Protein AF-A0A0R0BIW2-F1 (afdb_monomer)

Radius of gyration: 20.89 Å; Cα contacts (8 Å, |Δi|>4): 51; chains: 1; bounding box: 44×27×69 Å

Solvent-accessible surface area (backbone atoms only — not comparable to full-atom values): 6834 Å² total; per-residue (Å²): 131,87,48,75,60,55,55,52,54,56,56,53,73,70,66,85,65,73,47,67,60,89,61,99,43,70,66,59,47,50,51,51,52,33,52,52,40,45,51,54,53,50,53,54,47,51,54,52,48,54,52,50,46,50,52,48,16,65,75,68,73,43,58,57,75,56,61,76,64,60,77,87,64,78,83,56,48,68,64,48,51,59,54,49,52,51,51,49,50,64,32,47,36,64,76,78,58,64,61,59,78,42,86,69,68,79,77,78,74,80,81,127

Mean predicted aligned error: 10.89 Å

Organism: NCBI:txid266128

Secondary structure (DSSP, 8-state):
---HHHHHHHHHHH---PPEE-SSSHHHHHHHHHHHHHHHHHHHHHHHHHHHHHHHHHHHT--HHHHTTPPPPSTTHHHHHHHHHHHHHHHTHHHHS-PPPEE-S-------

pLDDT: mean 77.44, std 12.3, range [45.72, 96.62]

Structure (mmCIF, N/CA/C/O backbone):
data_AF-A0A0R0BIW2-F1
#
_entry.id   AF-A0A0R0BIW2-F1
#
loop_
_atom_site.group_PDB
_atom_site.id
_atom_site.type_symbol
_atom_site.label_atom_id
_atom_site.label_alt_id
_atom_site.label_comp_id
_atom_site.label_asym_id
_atom_site.label_entity_id
_atom_site.label_seq_id
_atom_site.pdbx_PDB_ins_code
_atom_site.Cartn_x
_atom_site.Cartn_y
_atom_site.Cartn_z
_atom_site.occupancy
_atom_site.B_iso_or_equiv
_atom_site.auth_seq_id
_atom_site.auth_comp_id
_atom_site.auth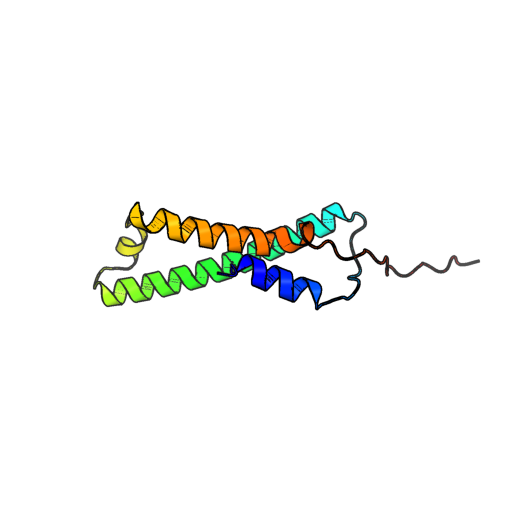_asym_id
_atom_site.auth_atom_id
_atom_site.pdbx_PDB_model_num
ATOM 1 N N . MET A 1 1 ? 18.655 7.038 13.187 1.00 46.88 1 MET A N 1
ATOM 2 C CA . MET A 1 1 ? 17.791 5.861 12.960 1.00 46.88 1 MET A CA 1
ATOM 3 C C . MET A 1 1 ? 17.603 5.735 11.463 1.00 46.88 1 MET A C 1
ATOM 5 O O . MET A 1 1 ? 17.233 6.729 10.858 1.00 46.88 1 MET A O 1
ATOM 9 N N . THR A 1 2 ? 17.935 4.594 10.862 1.00 60.03 2 THR A N 1
ATOM 10 C CA . THR A 1 2 ? 17.720 4.349 9.427 1.00 60.03 2 THR A CA 1
ATOM 11 C C . THR A 1 2 ? 16.221 4.221 9.177 1.00 60.03 2 THR A C 1
ATOM 13 O O . THR A 1 2 ? 15.545 3.468 9.880 1.00 60.03 2 THR A O 1
ATOM 16 N N . SER A 1 3 ? 15.685 4.990 8.235 1.00 79.94 3 SER A N 1
ATOM 17 C CA . SER A 1 3 ? 14.258 4.961 7.925 1.00 79.94 3 SER A CA 1
ATOM 18 C C . SER A 1 3 ? 13.892 3.686 7.154 1.00 79.94 3 SER A C 1
ATOM 20 O O . SER A 1 3 ? 14.741 3.029 6.545 1.00 79.94 3 SER A O 1
ATOM 22 N N . ALA A 1 4 ? 12.605 3.328 7.142 1.00 72.81 4 ALA A N 1
ATOM 23 C CA . ALA A 1 4 ? 12.118 2.224 6.313 1.00 72.81 4 ALA A CA 1
ATOM 24 C C . ALA A 1 4 ? 12.387 2.469 4.813 1.00 72.81 4 ALA A C 1
ATOM 26 O O . ALA A 1 4 ? 12.630 1.520 4.068 1.00 72.81 4 ALA A O 1
ATOM 27 N N . ALA A 1 5 ? 12.395 3.736 4.389 1.00 70.94 5 ALA A N 1
ATOM 28 C CA . ALA A 1 5 ? 12.783 4.152 3.047 1.00 70.94 5 ALA A CA 1
ATOM 29 C C . ALA A 1 5 ? 14.238 3.773 2.730 1.00 70.94 5 ALA A C 1
ATOM 31 O O . ALA A 1 5 ? 14.507 3.156 1.698 1.00 70.94 5 ALA A O 1
ATOM 32 N N . ASP A 1 6 ? 15.159 4.055 3.653 1.00 74.25 6 ASP A N 1
ATOM 33 C CA . ASP A 1 6 ? 16.586 3.757 3.487 1.00 74.25 6 ASP A CA 1
ATOM 34 C C . ASP A 1 6 ? 16.844 2.251 3.346 1.00 74.25 6 ASP A C 1
ATOM 36 O O . ASP A 1 6 ? 17.660 1.822 2.529 1.00 74.25 6 ASP A O 1
ATOM 40 N N . ALA A 1 7 ? 16.112 1.425 4.101 1.00 77.00 7 ALA A N 1
ATOM 41 C CA . ALA A 1 7 ? 16.215 -0.031 4.014 1.00 77.00 7 ALA A CA 1
ATOM 42 C C . ALA A 1 7 ? 15.757 -0.572 2.645 1.00 77.00 7 ALA A C 1
ATOM 44 O O . ALA A 1 7 ? 16.378 -1.484 2.093 1.00 77.00 7 ALA A O 1
ATOM 45 N N . VAL A 1 8 ? 14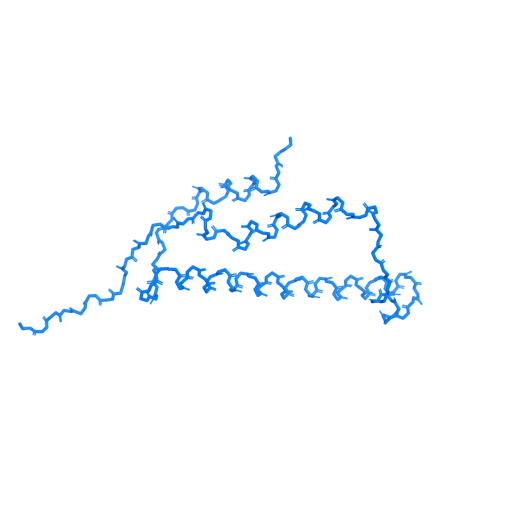.700 0.010 2.065 1.00 70.50 8 VAL A N 1
ATOM 46 C CA . VAL A 1 8 ? 14.213 -0.352 0.724 1.00 70.50 8 VAL A CA 1
ATOM 47 C C . VAL A 1 8 ? 15.224 0.051 -0.353 1.00 70.50 8 VAL A C 1
ATOM 49 O O . VAL A 1 8 ? 15.507 -0.750 -1.245 1.00 70.50 8 VAL A O 1
ATOM 52 N N . LEU A 1 9 ? 15.811 1.248 -0.251 1.00 73.38 9 LEU A N 1
ATOM 53 C CA . LEU A 1 9 ? 16.861 1.721 -1.163 1.00 73.38 9 LEU A CA 1
ATOM 54 C C . LEU A 1 9 ? 18.130 0.855 -1.093 1.00 73.38 9 LEU A C 1
ATOM 56 O O . LEU A 1 9 ? 18.740 0.556 -2.119 1.00 73.38 9 LEU A O 1
ATOM 60 N N . ALA A 1 10 ? 18.516 0.389 0.095 1.00 75.94 10 ALA A N 1
ATOM 61 C CA . ALA A 1 10 ? 19.657 -0.512 0.254 1.00 75.94 10 ALA A CA 1
ATOM 62 C C . ALA A 1 10 ? 19.427 -1.876 -0.425 1.00 75.94 10 ALA A C 1
ATOM 64 O O . ALA A 1 10 ? 20.317 -2.383 -1.108 1.00 75.94 10 ALA A O 1
ATOM 65 N N . LEU A 1 11 ? 18.225 -2.449 -0.289 1.00 72.00 11 LEU A N 1
ATOM 66 C CA . LEU A 1 11 ? 17.848 -3.713 -0.937 1.00 72.00 11 LEU A CA 1
ATOM 67 C C . LEU A 1 11 ? 17.743 -3.584 -2.467 1.00 72.00 11 LEU A C 1
ATOM 69 O O . LEU A 1 11 ? 17.983 -4.534 -3.206 1.00 72.00 11 LEU A O 1
ATOM 73 N N . LEU A 1 12 ? 17.368 -2.405 -2.958 1.00 65.94 12 LEU A N 1
ATOM 74 C CA . LEU A 1 12 ? 17.322 -2.104 -4.386 1.00 65.94 12 LEU A CA 1
ATOM 7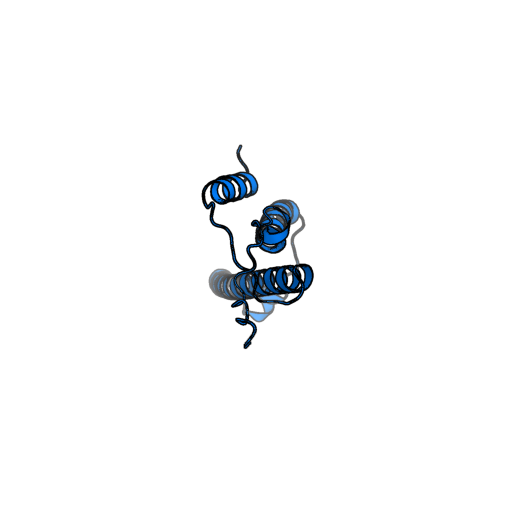5 C C . LEU A 1 12 ? 18.705 -2.192 -5.032 1.00 65.94 12 LEU A C 1
ATOM 77 O O . LEU A 1 12 ? 18.886 -2.874 -6.039 1.00 65.94 12 LEU A O 1
ATOM 81 N N . ASN A 1 13 ? 19.697 -1.581 -4.389 1.00 68.44 13 ASN A N 1
ATOM 82 C CA . ASN A 1 13 ? 21.061 -1.510 -4.901 1.00 68.44 13 ASN A CA 1
ATOM 83 C C . ASN A 1 13 ? 21.762 -2.875 -5.028 1.00 68.44 13 ASN A C 1
ATOM 85 O O . ASN A 1 13 ? 22.742 -2.982 -5.774 1.00 68.44 13 ASN A O 1
ATOM 89 N N . THR A 1 14 ? 21.280 -3.913 -4.332 1.00 69.38 14 THR A N 1
ATOM 90 C CA . THR A 1 14 ? 21.849 -5.270 -4.370 1.00 69.38 14 THR A CA 1
ATOM 91 C C . THR A 1 14 ? 21.264 -6.153 -5.480 1.00 69.38 14 THR A C 1
ATOM 93 O O . THR A 1 14 ? 21.944 -7.068 -5.942 1.00 69.38 14 THR A O 1
ATOM 96 N N . ALA A 1 15 ? 20.055 -5.874 -5.981 1.00 59.81 15 ALA A N 1
ATOM 97 C CA . ALA A 1 15 ? 19.376 -6.682 -7.001 1.00 59.81 15 ALA A CA 1
ATOM 98 C C . ALA A 1 15 ? 19.656 -6.173 -8.432 1.00 59.81 15 ALA A C 1
ATOM 100 O O . ALA A 1 15 ? 18.774 -5.649 -9.114 1.00 59.81 15 ALA A O 1
ATOM 101 N N . ARG A 1 16 ? 20.899 -6.312 -8.911 1.00 57.44 16 ARG A N 1
ATOM 102 C CA . ARG A 1 16 ? 21.315 -5.807 -10.233 1.00 57.44 16 ARG A CA 1
ATOM 103 C C . ARG A 1 16 ? 21.073 -6.820 -11.354 1.00 57.44 16 ARG A C 1
ATOM 105 O O . ARG A 1 16 ? 21.913 -7.669 -11.628 1.00 57.44 16 ARG A O 1
ATOM 112 N N . GLY A 1 17 ? 19.944 -6.676 -12.043 1.00 62.28 17 GLY A N 1
ATOM 113 C CA . GLY A 1 17 ? 19.695 -7.283 -13.351 1.00 62.28 17 GLY A CA 1
ATOM 114 C C . GLY A 1 17 ? 19.009 -6.282 -14.279 1.00 62.28 17 GLY A C 1
ATOM 115 O O . GLY A 1 17 ? 18.126 -5.539 -13.842 1.00 62.28 17 GLY A O 1
ATOM 116 N N . GLN A 1 18 ? 19.416 -6.243 -15.550 1.00 59.31 18 GLN A N 1
ATOM 117 C CA . GLN A 1 18 ? 18.737 -5.437 -16.567 1.00 59.31 18 GLN A CA 1
ATOM 118 C C . GLN A 1 18 ? 17.341 -6.016 -16.809 1.00 59.31 18 GLN A C 1
ATOM 120 O O . GLN A 1 18 ? 17.199 -7.219 -17.032 1.00 59.31 18 GLN A O 1
ATOM 125 N N . ARG A 1 19 ? 16.302 -5.179 -16.709 1.00 62.44 19 ARG A N 1
ATOM 126 C CA . ARG A 1 19 ? 14.923 -5.615 -16.942 1.00 62.44 19 ARG A CA 1
ATOM 127 C C . ARG A 1 19 ? 14.553 -5.278 -18.387 1.00 62.44 19 ARG A C 1
ATOM 129 O O . ARG A 1 19 ? 14.622 -4.101 -18.738 1.00 62.44 19 ARG A O 1
ATOM 136 N N . PRO A 1 20 ? 14.182 -6.268 -19.213 1.00 65.56 20 PRO A N 1
ATOM 137 C CA . PRO A 1 20 ? 13.682 -5.989 -20.548 1.00 65.56 20 PRO A CA 1
ATOM 138 C C . PRO A 1 20 ? 12.352 -5.239 -20.465 1.00 65.56 20 PRO A C 1
ATOM 140 O O . PRO A 1 20 ? 11.582 -5.440 -19.521 1.00 65.56 20 PRO A O 1
ATOM 143 N N . TYR A 1 21 ? 12.113 -4.378 -21.446 1.00 70.25 21 TYR A N 1
ATOM 144 C CA . TYR A 1 21 ? 10.852 -3.670 -21.635 1.00 70.25 21 TYR A CA 1
ATOM 145 C C . TYR A 1 21 ? 10.087 -4.310 -22.802 1.00 70.25 21 TYR A C 1
ATOM 147 O O . TYR A 1 21 ? 10.687 -4.884 -23.712 1.00 70.25 21 TYR A O 1
ATOM 155 N N . SER A 1 22 ? 8.762 -4.276 -22.738 1.00 72.62 22 SER A N 1
ATOM 156 C CA . SER A 1 22 ? 7.850 -4.934 -23.680 1.00 72.62 22 SER A CA 1
ATOM 157 C C . SER A 1 22 ? 7.063 -3.947 -24.546 1.00 72.62 22 SER A C 1
ATOM 159 O O . SER A 1 22 ? 6.570 -4.334 -25.604 1.00 72.62 22 SER A O 1
ATOM 161 N N . MET A 1 23 ? 6.924 -2.692 -24.110 1.00 79.50 23 MET A N 1
ATOM 162 C CA . MET A 1 23 ? 6.164 -1.656 -24.813 1.00 79.50 23 MET A CA 1
ATOM 163 C C . MET A 1 23 ? 7.036 -0.881 -25.807 1.00 79.50 23 MET A C 1
ATOM 165 O O . MET A 1 23 ? 8.256 -0.827 -25.692 1.00 79.50 23 MET A O 1
ATOM 169 N N . GLU A 1 24 ? 6.403 -0.235 -26.786 1.00 77.44 24 GLU A N 1
ATOM 170 C CA . GLU A 1 24 ? 7.104 0.591 -27.784 1.00 77.44 24 GLU A CA 1
ATOM 171 C C . GLU A 1 24 ? 7.765 1.836 -27.181 1.00 77.44 24 GLU A C 1
ATOM 173 O O . GLU A 1 24 ? 8.756 2.334 -27.712 1.00 77.44 24 GLU A O 1
ATOM 178 N N . ASN A 1 25 ? 7.210 2.331 -26.076 1.00 81.81 25 ASN A N 1
ATOM 179 C CA . ASN A 1 25 ? 7.611 3.558 -25.416 1.00 81.81 25 ASN A CA 1
ATOM 180 C C . ASN A 1 25 ? 7.876 3.277 -23.925 1.00 81.81 25 ASN A C 1
ATOM 182 O O . ASN A 1 25 ? 7.042 2.693 -23.224 1.00 81.81 25 ASN A O 1
ATOM 186 N N . GLN A 1 26 ? 9.048 3.699 -23.448 1.00 80.06 26 GLN A N 1
ATOM 187 C CA . GLN A 1 26 ? 9.515 3.437 -22.086 1.00 80.06 26 GLN A CA 1
ATOM 188 C C . GLN A 1 26 ? 8.629 4.118 -21.036 1.00 80.06 26 GLN A C 1
ATOM 190 O O . GLN A 1 26 ? 8.340 3.524 -19.997 1.00 80.06 26 GLN A O 1
ATOM 195 N N . GLU A 1 27 ? 8.164 5.335 -21.305 1.00 83.38 27 GLU A N 1
ATOM 196 C CA . GLU A 1 27 ? 7.294 6.101 -20.417 1.00 83.38 27 GLU A CA 1
ATOM 197 C C . GLU A 1 27 ? 5.940 5.401 -20.211 1.00 83.38 27 GLU A C 1
ATOM 199 O O . GLU A 1 27 ? 5.398 5.398 -19.105 1.00 83.38 27 GLU A O 1
ATOM 204 N N . THR A 1 28 ? 5.422 4.733 -21.245 1.00 86.19 28 THR A N 1
ATOM 205 C CA . THR A 1 28 ? 4.184 3.939 -21.181 1.00 86.19 28 THR 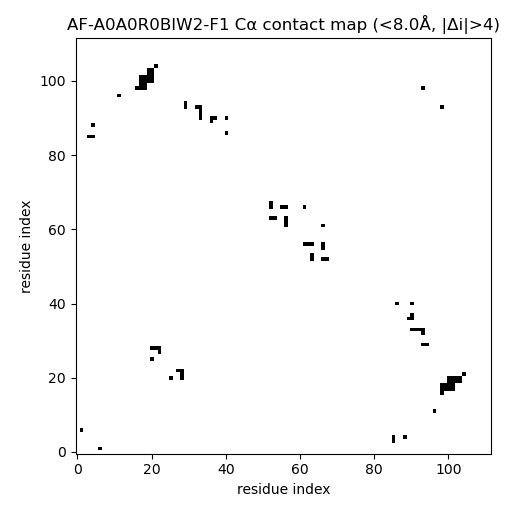A CA 1
ATOM 206 C C . THR A 1 28 ? 4.355 2.734 -20.263 1.00 86.19 28 THR A C 1
ATOM 208 O O . THR A 1 28 ? 3.495 2.457 -19.425 1.00 86.19 28 THR A O 1
ATOM 211 N N . GLU A 1 29 ? 5.487 2.039 -20.363 1.00 82.88 29 GLU A N 1
ATOM 212 C CA . GLU A 1 29 ? 5.784 0.904 -19.489 1.00 82.88 29 GLU A CA 1
ATOM 213 C C . GLU A 1 29 ? 6.018 1.331 -18.039 1.00 82.88 29 GLU A C 1
ATOM 215 O O . GLU A 1 29 ? 5.556 0.664 -17.113 1.00 82.88 29 GLU A O 1
ATOM 220 N N . GLN A 1 30 ? 6.673 2.474 -17.829 1.00 84.06 30 GLN A N 1
ATOM 221 C CA . GLN A 1 30 ? 6.833 3.069 -16.503 1.00 84.06 30 GLN A CA 1
ATOM 222 C C . GLN A 1 30 ? 5.483 3.457 -15.897 1.00 84.06 30 GLN A C 1
ATOM 224 O O . GLN A 1 30 ? 5.218 3.109 -14.747 1.00 84.06 30 GLN A O 1
ATOM 229 N N . CYS A 1 31 ? 4.611 4.118 -16.664 1.00 87.44 31 CYS A N 1
ATOM 230 C CA . CYS A 1 31 ? 3.263 4.473 -16.225 1.00 87.44 31 CYS A CA 1
ATOM 231 C C . CYS A 1 31 ? 2.470 3.222 -15.829 1.00 87.44 31 CYS A C 1
ATOM 233 O O . CYS A 1 31 ? 1.969 3.142 -14.708 1.00 87.44 31 CYS A O 1
ATOM 235 N N . PHE A 1 32 ? 2.456 2.199 -16.691 1.00 86.12 32 PHE A N 1
ATOM 236 C CA . PHE A 1 32 ? 1.790 0.930 -16.407 1.00 86.12 32 PHE A CA 1
ATOM 237 C C . PHE A 1 32 ? 2.349 0.241 -15.153 1.00 86.12 32 PHE A C 1
ATOM 239 O O . PHE A 1 32 ? 1.585 -0.250 -14.320 1.00 86.12 32 PHE A O 1
ATOM 246 N N . ALA A 1 33 ? 3.673 0.244 -14.968 1.00 84.19 33 ALA A N 1
ATOM 247 C CA . ALA A 1 33 ? 4.311 -0.323 -13.785 1.00 84.19 33 ALA A CA 1
ATOM 248 C C . ALA A 1 33 ? 3.915 0.412 -12.492 1.00 84.19 33 ALA A C 1
ATOM 250 O O . ALA A 1 33 ? 3.637 -0.248 -11.488 1.00 84.19 33 ALA A O 1
ATOM 251 N N . VAL A 1 34 ? 3.846 1.749 -12.514 1.00 86.44 34 VAL A N 1
ATOM 252 C CA . VAL A 1 34 ? 3.351 2.555 -11.382 1.00 86.44 34 VAL A CA 1
ATOM 253 C C . VAL A 1 34 ? 1.885 2.236 -11.095 1.00 86.44 34 VAL A C 1
ATOM 255 O O . VAL A 1 34 ? 1.527 2.001 -9.943 1.00 86.44 34 VAL A O 1
ATOM 258 N N . THR A 1 35 ? 1.035 2.180 -12.124 1.00 87.88 35 THR A N 1
ATOM 259 C CA . THR A 1 35 ? -0.390 1.856 -11.965 1.00 87.88 35 THR A CA 1
ATOM 260 C C . THR A 1 35 ? -0.590 0.474 -11.352 1.00 87.88 35 THR A C 1
ATOM 262 O O . THR A 1 35 ? -1.401 0.319 -10.440 1.00 87.88 35 THR A O 1
ATOM 265 N N . LEU A 1 36 ? 0.167 -0.530 -11.803 1.00 86.81 36 LEU A N 1
ATOM 266 C CA . LEU A 1 36 ? 0.090 -1.876 -11.242 1.00 86.81 36 LEU A CA 1
ATOM 267 C C . LEU A 1 36 ? 0.554 -1.903 -9.779 1.00 86.81 36 LEU A C 1
ATOM 269 O O . LEU A 1 36 ? -0.097 -2.534 -8.948 1.00 86.81 36 LEU A O 1
ATOM 273 N N . ALA A 1 37 ? 1.641 -1.198 -9.452 1.00 85.62 37 ALA A N 1
ATOM 274 C CA . ALA A 1 37 ? 2.115 -1.080 -8.075 1.00 85.62 37 ALA A CA 1
ATOM 275 C C . ALA A 1 37 ? 1.054 -0.433 -7.167 1.00 85.62 37 ALA A C 1
ATOM 277 O O . ALA A 1 37 ? 0.756 -0.973 -6.103 1.00 85.62 37 ALA A O 1
ATOM 278 N N . LEU A 1 38 ? 0.418 0.655 -7.619 1.00 88.00 38 LEU A N 1
ATOM 279 C CA . LEU A 1 38 ? -0.697 1.293 -6.911 1.00 88.00 38 LEU A CA 1
ATOM 280 C C . LEU A 1 38 ? -1.865 0.336 -6.687 1.00 88.00 38 LEU A C 1
ATOM 282 O O . LEU A 1 38 ? -2.405 0.283 -5.586 1.00 88.00 38 LEU A O 1
ATOM 286 N N . ALA A 1 39 ? -2.257 -0.422 -7.713 1.00 85.50 39 ALA A N 1
ATOM 287 C CA . ALA A 1 39 ? -3.369 -1.358 -7.608 1.00 85.50 39 ALA A CA 1
ATOM 288 C C . ALA A 1 39 ? -3.099 -2.432 -6.542 1.00 85.50 39 ALA A C 1
ATOM 290 O O . ALA A 1 39 ? -3.972 -2.720 -5.725 1.00 85.50 39 ALA A O 1
ATOM 291 N N . VAL A 1 40 ? -1.882 -2.983 -6.510 1.00 86.62 40 VAL A N 1
ATOM 292 C CA . VAL A 1 40 ? -1.476 -3.986 -5.514 1.00 86.62 40 VAL A CA 1
ATOM 293 C C . VAL A 1 40 ? -1.494 -3.405 -4.099 1.00 86.62 40 VAL A C 1
ATOM 295 O O . VAL A 1 40 ? -2.079 -4.012 -3.201 1.00 86.62 40 VAL A O 1
ATOM 298 N N . GLU A 1 41 ? -0.901 -2.226 -3.897 1.00 87.94 41 GLU A N 1
ATOM 299 C CA . GLU A 1 41 ? -0.887 -1.562 -2.587 1.00 87.94 41 GLU A CA 1
ATOM 300 C C . GLU A 1 41 ? -2.308 -1.206 -2.119 1.00 87.94 41 GLU A C 1
ATOM 302 O O . GLU A 1 41 ? -2.643 -1.411 -0.950 1.00 87.94 41 GLU A O 1
ATOM 307 N N . LEU A 1 42 ? -3.182 -0.748 -3.023 1.00 87.31 42 LEU A N 1
ATOM 308 C CA . LEU A 1 42 ? -4.577 -0.434 -2.707 1.00 87.31 42 LEU A CA 1
ATOM 309 C C . LEU A 1 42 ? -5.368 -1.684 -2.303 1.00 87.31 42 LEU A C 1
ATOM 311 O O . LEU A 1 42 ? -6.100 -1.649 -1.316 1.00 87.31 42 LEU A O 1
ATOM 315 N N . ILE A 1 43 ? -5.205 -2.797 -3.025 1.00 88.31 43 ILE A N 1
ATOM 316 C CA . ILE A 1 43 ? -5.857 -4.071 -2.687 1.00 88.31 43 ILE A CA 1
ATOM 317 C C . ILE A 1 43 ? -5.405 -4.551 -1.304 1.00 88.31 43 ILE A C 1
ATOM 319 O O . ILE A 1 43 ? -6.245 -4.872 -0.462 1.00 88.31 43 ILE A O 1
ATOM 323 N N . ALA A 1 44 ? -4.094 -4.560 -1.047 1.00 87.88 44 ALA A N 1
ATOM 324 C CA . ALA A 1 44 ? -3.543 -4.977 0.240 1.00 87.88 44 ALA A CA 1
ATOM 325 C C . ALA A 1 44 ? -4.006 -4.065 1.390 1.00 87.88 44 ALA A C 1
ATOM 327 O O . ALA A 1 44 ? -4.304 -4.540 2.489 1.00 87.88 44 ALA A O 1
ATOM 328 N N . THR A 1 45 ? -4.102 -2.759 1.132 1.00 89.06 45 THR A N 1
ATOM 329 C CA . THR A 1 45 ? -4.589 -1.779 2.108 1.00 89.06 45 THR A CA 1
ATOM 330 C C . THR A 1 45 ? -6.068 -1.988 2.410 1.00 89.06 45 THR A C 1
ATOM 332 O O . THR A 1 45 ? -6.431 -2.043 3.582 1.00 89.06 45 THR A O 1
ATOM 335 N N . ASN A 1 46 ? -6.910 -2.182 1.391 1.00 88.12 46 ASN A N 1
ATOM 336 C CA . ASN A 1 46 ? -8.339 -2.441 1.574 1.00 88.12 46 ASN A CA 1
ATOM 337 C C . ASN A 1 46 ? -8.594 -3.710 2.402 1.00 88.12 46 ASN A C 1
ATOM 339 O O . ASN A 1 46 ? -9.421 -3.679 3.310 1.00 88.12 46 ASN A O 1
ATOM 343 N N . ASP A 1 47 ? -7.855 -4.796 2.145 1.00 91.75 47 ASP A N 1
ATOM 344 C CA . ASP A 1 47 ? -7.942 -6.024 2.952 1.00 91.75 47 ASP A CA 1
ATOM 345 C C . ASP A 1 47 ? -7.549 -5.774 4.414 1.00 91.75 47 ASP A C 1
ATOM 347 O O . ASP A 1 47 ? -8.250 -6.171 5.348 1.00 91.75 47 ASP A O 1
ATOM 351 N N . ARG A 1 48 ? -6.425 -5.082 4.631 1.00 92.69 48 ARG A N 1
ATOM 352 C CA . ARG A 1 48 ? -5.945 -4.782 5.982 1.00 92.69 48 ARG A CA 1
ATOM 353 C C . ARG A 1 48 ? -6.923 -3.888 6.743 1.00 92.69 48 ARG A C 1
ATOM 355 O O . ARG A 1 48 ? -7.145 -4.133 7.926 1.00 92.69 48 ARG A O 1
ATOM 362 N N . VAL A 1 49 ? -7.499 -2.884 6.083 1.00 91.31 49 VAL A N 1
ATOM 363 C CA . VAL A 1 49 ? -8.516 -2.000 6.665 1.00 91.31 49 VAL A CA 1
ATOM 364 C C . VAL A 1 49 ? -9.764 -2.797 7.037 1.00 91.31 49 VAL A C 1
ATOM 366 O O . VAL A 1 49 ? -10.172 -2.725 8.190 1.00 91.31 49 VAL A O 1
ATOM 369 N N . ASP A 1 50 ? -10.312 -3.628 6.144 1.00 92.88 50 ASP A N 1
ATOM 370 C CA . ASP A 1 50 ? -11.504 -4.436 6.456 1.00 92.88 50 ASP A CA 1
ATOM 371 C C . ASP A 1 50 ? -11.260 -5.376 7.650 1.00 92.88 50 ASP A C 1
ATOM 373 O O . ASP A 1 50 ? -12.090 -5.457 8.560 1.00 92.88 50 ASP A O 1
ATOM 377 N N . ARG A 1 51 ? -10.088 -6.025 7.720 1.00 95.12 51 ARG A N 1
ATOM 378 C CA . ARG A 1 51 ? -9.722 -6.862 8.876 1.00 95.12 51 ARG A CA 1
ATOM 379 C C . ARG A 1 51 ? -9.635 -6.065 10.176 1.00 95.12 51 ARG A C 1
ATOM 381 O O . ARG A 1 51 ? -10.161 -6.519 11.192 1.00 95.12 51 ARG A O 1
ATOM 388 N N . LEU A 1 52 ? -9.002 -4.892 10.154 1.00 94.69 52 LEU A N 1
ATOM 389 C CA . LEU A 1 52 ? -8.885 -4.028 11.332 1.00 94.69 52 LEU A CA 1
ATOM 390 C C . LEU A 1 52 ? -10.246 -3.488 11.784 1.00 94.69 52 LEU A C 1
ATOM 392 O O . LEU A 1 52 ? -10.535 -3.495 12.977 1.00 94.69 52 LEU A O 1
ATOM 396 N N . GLU A 1 53 ? -11.105 -3.073 10.853 1.00 94.00 53 GLU A N 1
ATOM 397 C CA . GLU A 1 53 ? -12.460 -2.605 11.154 1.00 94.00 53 GLU A CA 1
ATOM 398 C C . GLU A 1 53 ? -13.301 -3.698 11.822 1.00 94.00 53 GLU A C 1
ATOM 400 O O . GLU A 1 53 ? -14.017 -3.422 12.786 1.00 94.00 53 GLU A O 1
ATOM 405 N N . ARG A 1 54 ? -13.197 -4.949 11.350 1.00 94.25 54 ARG A N 1
ATOM 406 C CA . ARG A 1 54 ? -13.893 -6.095 11.956 1.00 94.25 54 ARG A CA 1
ATOM 407 C C . ARG A 1 54 ? -13.389 -6.400 13.360 1.00 94.25 54 ARG A C 1
ATOM 409 O O . ARG A 1 54 ? -14.205 -6.570 14.260 1.00 94.25 54 ARG A O 1
ATOM 416 N N . GLN A 1 55 ? -12.071 -6.421 13.556 1.00 96.62 55 GLN A N 1
ATOM 417 C CA . GLN A 1 55 ? -11.476 -6.616 14.882 1.00 96.62 55 GLN A CA 1
ATOM 418 C C . GLN A 1 55 ? -11.877 -5.495 15.847 1.00 96.62 55 GLN A C 1
ATOM 420 O O . GLN A 1 55 ? -12.208 -5.750 17.002 1.00 96.62 55 GLN A O 1
ATOM 425 N N . LEU A 1 56 ? -11.902 -4.247 15.378 1.00 94.06 56 LEU A N 1
ATOM 426 C CA . LEU A 1 56 ? -12.312 -3.108 16.191 1.00 94.06 56 LEU A CA 1
ATOM 427 C C . LEU A 1 56 ? -13.807 -3.154 16.534 1.00 94.06 56 LEU A C 1
ATOM 429 O O . LEU A 1 56 ? -14.178 -2.824 17.659 1.00 94.06 56 LEU A O 1
ATOM 433 N N . ALA A 1 57 ? -14.666 -3.574 15.604 1.00 94.44 57 ALA A N 1
ATOM 434 C CA . ALA A 1 57 ? -16.088 -3.788 15.872 1.00 94.44 57 ALA A CA 1
ATOM 435 C C . ALA A 1 57 ? -16.295 -4.838 16.976 1.00 94.44 57 ALA A C 1
ATOM 437 O O . ALA A 1 57 ? -17.041 -4.594 17.922 1.00 94.44 57 ALA A O 1
ATOM 438 N N . GLU A 1 58 ? -15.569 -5.957 16.903 1.00 96.06 58 GLU A N 1
ATOM 439 C CA . GLU A 1 58 ? -15.596 -7.010 17.923 1.00 96.06 58 GLU A CA 1
ATOM 440 C C . GLU A 1 58 ? -15.138 -6.491 19.295 1.00 96.06 58 GLU A C 1
ATOM 442 O O . GLU A 1 58 ? -15.850 -6.648 20.285 1.00 96.06 58 GLU A O 1
ATOM 447 N N . LEU A 1 59 ? -13.997 -5.796 19.354 1.00 96.38 59 LEU A N 1
ATOM 448 C CA . LEU A 1 59 ? -13.432 -5.278 20.606 1.00 96.38 59 LEU A CA 1
ATOM 449 C C . LEU A 1 59 ? -14.257 -4.147 21.231 1.00 96.38 59 LEU A C 1
ATOM 451 O O . LEU A 1 59 ? -14.325 -4.031 22.453 1.00 96.38 59 LEU A O 1
ATOM 455 N N . SER A 1 60 ? -14.855 -3.286 20.408 1.00 93.12 60 SER A N 1
ATOM 456 C CA . SER A 1 60 ? -15.639 -2.140 20.884 1.00 93.12 60 SER A CA 1
ATOM 457 C C . SER A 1 60 ? -17.104 -2.479 21.167 1.00 93.12 60 SER A C 1
ATOM 459 O O . SER A 1 60 ? -17.817 -1.638 21.716 1.00 93.12 60 SER A O 1
ATOM 461 N N . GLY A 1 61 ? -17.573 -3.667 20.763 1.00 93.81 61 GLY A N 1
ATOM 462 C CA . GLY A 1 61 ? -18.984 -4.060 20.822 1.00 93.81 61 GLY A CA 1
ATOM 463 C C . GLY A 1 61 ? -19.899 -3.235 19.908 1.00 93.81 61 GLY A C 1
ATOM 464 O O . GLY A 1 61 ? -21.122 -3.343 20.004 1.00 93.81 61 GLY A O 1
ATOM 465 N N . LYS A 1 62 ? -19.331 -2.393 19.035 1.00 94.06 62 LYS A N 1
ATOM 466 C CA . LYS A 1 62 ? -20.078 -1.548 18.101 1.00 94.06 62 LYS A CA 1
ATOM 467 C C . LYS A 1 62 ? -20.331 -2.289 16.792 1.00 94.06 62 LYS A C 1
ATOM 469 O O . LYS A 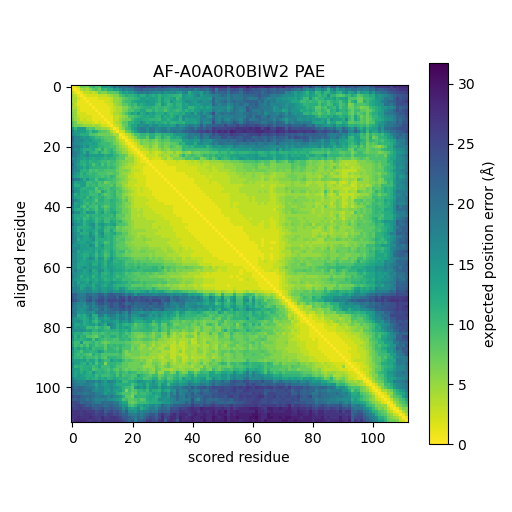1 62 ? -19.484 -3.061 16.339 1.00 94.06 62 LYS A O 1
ATOM 474 N N . PRO A 1 63 ? -21.450 -2.019 16.107 1.00 93.88 63 PRO A N 1
ATOM 475 C CA . PRO A 1 63 ? -21.673 -2.577 14.785 1.00 93.88 63 PRO A CA 1
ATOM 476 C C . PRO A 1 63 ? -20.679 -1.985 13.767 1.00 93.88 63 PRO A C 1
ATOM 478 O O . PRO A 1 63 ? -20.356 -0.798 13.799 1.00 93.88 63 PRO A O 1
ATOM 481 N N . LEU A 1 64 ? -20.240 -2.799 12.800 1.00 90.31 64 LEU A N 1
ATOM 482 C CA . LEU A 1 64 ? -19.196 -2.445 11.818 1.00 90.31 64 LEU A CA 1
ATOM 483 C C . LEU A 1 64 ? -19.447 -1.111 11.085 1.00 90.31 64 LEU A C 1
ATOM 485 O O . LEU A 1 64 ? -18.528 -0.338 10.828 1.00 90.31 64 LEU A O 1
ATOM 489 N N . HIS A 1 65 ? -20.705 -0.811 10.762 1.00 91.25 65 HIS A N 1
ATOM 490 C CA . HIS A 1 65 ? -21.082 0.418 10.061 1.00 91.25 65 HIS A CA 1
ATOM 491 C C . HIS A 1 65 ? -20.935 1.697 10.914 1.00 91.25 65 HIS A C 1
ATOM 493 O O . HIS A 1 65 ? -20.895 2.796 10.365 1.00 91.25 65 HIS A O 1
ATOM 499 N N . GLU A 1 66 ? -20.882 1.592 12.245 1.00 90.50 66 GLU A N 1
ATOM 500 C CA . GLU A 1 66 ? -20.542 2.715 13.128 1.00 90.50 66 GLU A CA 1
ATOM 501 C C . GLU A 1 66 ? -19.032 2.941 13.178 1.00 90.50 66 GLU A C 1
ATOM 503 O O . GLU A 1 66 ? -18.596 4.088 13.110 1.00 90.50 66 GLU A O 1
ATOM 508 N N . VAL A 1 67 ? -18.240 1.863 13.199 1.00 89.12 67 VAL A N 1
ATOM 509 C CA . VAL A 1 67 ? -16.770 1.927 13.116 1.00 89.12 67 VAL A CA 1
ATOM 510 C C . VAL A 1 67 ? -16.328 2.628 11.827 1.00 89.12 67 VAL A C 1
ATOM 512 O O . VAL A 1 67 ? -15.509 3.536 11.864 1.00 89.12 67 VAL A O 1
ATOM 515 N N . ARG A 1 68 ? -16.949 2.308 10.687 1.00 86.94 68 ARG A N 1
ATOM 516 C CA . ARG A 1 68 ? -16.652 2.957 9.393 1.00 86.94 68 ARG A CA 1
ATOM 517 C C . ARG A 1 68 ? -16.990 4.446 9.328 1.00 86.94 68 ARG A C 1
ATOM 519 O O . ARG A 1 68 ? -16.480 5.153 8.466 1.00 86.94 68 ARG A O 1
ATOM 526 N N . ARG A 1 69 ? -17.893 4.919 10.190 1.00 85.94 69 ARG A N 1
ATOM 527 C CA . ARG A 1 69 ? -18.336 6.321 10.221 1.00 85.94 69 ARG A CA 1
ATOM 528 C C . ARG A 1 69 ? -17.548 7.172 11.212 1.00 85.94 69 ARG A C 1
ATOM 530 O O . ARG A 1 69 ? -17.723 8.389 11.207 1.00 85.94 69 ARG A O 1
ATOM 537 N N . SER A 1 70 ? -16.716 6.573 12.070 1.00 73.25 70 SER A N 1
ATOM 538 C CA . SER A 1 70 ? -15.930 7.345 13.032 1.00 73.25 70 SER A CA 1
ATOM 539 C C . SER A 1 70 ? -14.867 8.182 12.319 1.00 73.25 70 SER A C 1
ATOM 541 O O . SER A 1 70 ? -14.109 7.663 11.503 1.00 73.25 70 SER A O 1
ATOM 543 N N . GLY A 1 71 ? -14.845 9.483 12.613 1.00 66.44 71 GLY A N 1
ATOM 544 C CA . GLY A 1 71 ? -13.917 10.438 12.014 1.00 66.44 71 GLY A CA 1
ATOM 545 C C . GLY A 1 71 ? -12.480 10.286 12.516 1.00 66.44 71 GLY A C 1
ATOM 546 O O . GLY A 1 71 ? -12.217 9.673 13.547 1.00 66.44 71 GLY A O 1
ATOM 547 N N . SER A 1 72 ? -11.552 10.875 11.764 1.00 63.41 72 SER A N 1
ATOM 548 C CA . SER A 1 72 ? -10.121 10.856 12.064 1.00 63.41 72 SER A CA 1
ATOM 549 C C . SER A 1 72 ? -9.762 11.703 13.291 1.00 63.41 72 SER A C 1
ATOM 551 O O . SER A 1 72 ? -10.223 12.834 13.426 1.00 63.41 72 SER A O 1
ATOM 553 N N . ASP A 1 73 ? -8.856 11.181 14.120 1.00 67.94 73 ASP A N 1
ATOM 554 C CA . ASP A 1 73 ? -8.163 11.902 15.191 1.00 67.94 73 ASP A CA 1
ATOM 555 C C . ASP A 1 73 ? -6.943 12.668 14.634 1.00 67.94 73 ASP A C 1
ATOM 557 O O . ASP A 1 73 ? -6.216 12.168 13.764 1.00 67.94 73 ASP A O 1
ATOM 561 N N . ALA A 1 74 ? -6.723 13.887 15.131 1.00 66.44 74 ALA A N 1
ATOM 562 C CA . ALA A 1 74 ? -5.589 14.743 14.792 1.00 66.44 74 ALA A CA 1
ATOM 563 C C . ALA A 1 74 ? -4.254 14.194 15.329 1.00 66.44 74 ALA A C 1
ATOM 565 O O . ALA A 1 74 ? -3.207 14.455 14.740 1.00 66.44 74 ALA A O 1
ATOM 566 N N . VAL A 1 75 ? -4.277 13.394 16.401 1.00 66.31 75 VAL A N 1
ATOM 567 C CA . VAL A 1 75 ? -3.065 12.806 17.002 1.00 66.31 75 VAL A CA 1
ATOM 568 C C . VAL A 1 75 ? -2.417 11.759 16.082 1.00 66.31 75 VAL A C 1
ATOM 570 O O . VAL A 1 75 ? -1.196 11.633 16.050 1.00 66.31 75 VAL A O 1
ATOM 573 N N . ALA A 1 76 ? -3.206 11.072 15.253 1.00 72.00 76 ALA A N 1
ATOM 574 C CA . ALA A 1 76 ? -2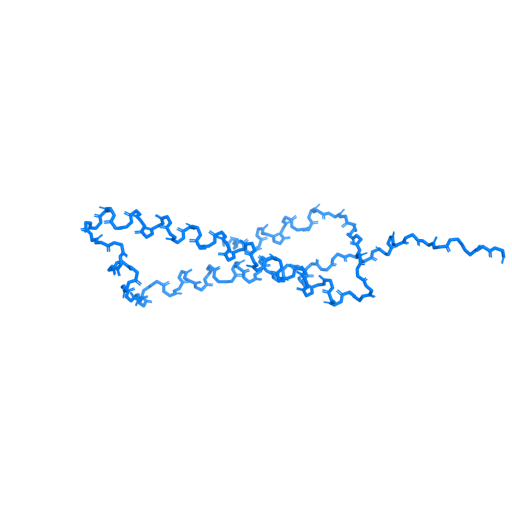.719 10.042 14.329 1.00 72.00 76 ALA A CA 1
ATOM 575 C C . ALA A 1 76 ? -2.068 10.596 13.038 1.00 72.00 76 ALA A C 1
ATOM 577 O O . ALA A 1 76 ? -1.644 9.828 12.174 1.00 72.00 76 ALA A O 1
ATOM 578 N N . GLU A 1 77 ? -1.987 11.920 12.868 1.00 71.19 77 GLU A N 1
ATOM 579 C CA . GLU A 1 77 ? -1.554 12.542 11.609 1.00 71.19 77 GLU A CA 1
ATOM 580 C C . GLU A 1 77 ? -0.065 12.334 11.298 1.00 71.19 77 GLU A C 1
ATOM 582 O O . GLU A 1 77 ? 0.301 12.071 10.153 1.00 71.19 77 GLU A O 1
ATOM 587 N N . GLN A 1 78 ? 0.807 12.376 12.310 1.00 68.94 78 GLN A N 1
ATOM 588 C CA . GLN A 1 78 ? 2.247 12.168 12.106 1.00 68.94 78 GLN A CA 1
ATOM 589 C C . GLN A 1 78 ? 2.589 10.727 11.711 1.00 68.94 78 GLN A C 1
ATOM 591 O O . GLN A 1 78 ? 3.448 10.508 10.857 1.00 68.94 78 GLN A O 1
ATOM 596 N N . GLU A 1 79 ? 1.893 9.741 12.273 1.00 69.88 79 GLU A N 1
ATOM 597 C CA . GLU A 1 79 ? 2.086 8.335 11.908 1.00 69.88 79 GLU A CA 1
ATOM 598 C C . GLU A 1 79 ? 1.583 8.050 10.483 1.00 69.88 79 GLU A C 1
ATOM 600 O O . GLU A 1 79 ? 2.207 7.285 9.741 1.00 69.88 79 GLU A O 1
ATOM 605 N N . ARG A 1 80 ? 0.506 8.730 10.055 1.00 76.75 80 ARG A N 1
ATOM 606 C CA . ARG A 1 80 ? 0.013 8.679 8.669 1.00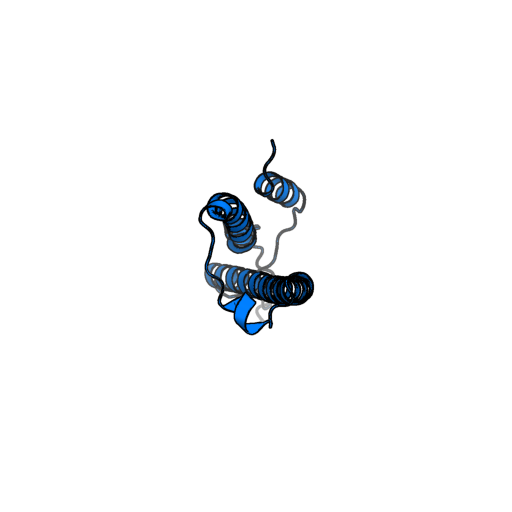 76.75 80 ARG A CA 1
ATOM 607 C C . ARG A 1 80 ? 1.026 9.232 7.671 1.00 76.75 80 ARG A C 1
ATOM 609 O O . ARG A 1 80 ? 1.205 8.631 6.615 1.00 76.75 80 ARG A O 1
ATOM 616 N N . LEU A 1 81 ? 1.708 10.330 7.995 1.00 79.06 81 LEU A N 1
ATOM 617 C CA . LEU A 1 81 ? 2.712 10.925 7.106 1.00 79.06 81 LEU A CA 1
ATOM 618 C C . LEU A 1 81 ? 3.844 9.939 6.782 1.00 79.06 81 LEU A C 1
ATOM 620 O O . LEU A 1 81 ? 4.126 9.700 5.608 1.00 79.06 81 LEU A O 1
ATOM 624 N N . ALA A 1 82 ? 4.415 9.281 7.795 1.00 76.81 82 ALA A N 1
ATOM 625 C CA . ALA A 1 82 ? 5.475 8.291 7.588 1.00 76.81 82 ALA A CA 1
ATOM 626 C C . ALA A 1 82 ? 4.997 7.068 6.773 1.00 76.81 82 ALA A C 1
ATOM 628 O O . ALA A 1 82 ? 5.724 6.542 5.924 1.00 76.81 82 ALA A O 1
ATOM 629 N N . ALA A 1 83 ? 3.757 6.617 6.994 1.00 77.94 83 ALA A N 1
ATOM 630 C CA . ALA A 1 83 ? 3.158 5.529 6.221 1.00 77.94 83 ALA A CA 1
ATOM 631 C C . ALA A 1 83 ? 2.911 5.917 4.748 1.00 77.94 83 ALA A C 1
ATOM 633 O O . ALA A 1 83 ? 3.128 5.102 3.841 1.00 77.94 83 ALA A O 1
ATOM 634 N N . ASN A 1 84 ? 2.506 7.165 4.499 1.00 81.50 84 ASN A N 1
ATOM 635 C CA . ASN A 1 84 ? 2.284 7.700 3.158 1.00 81.50 84 ASN A CA 1
ATOM 636 C C . ASN A 1 84 ? 3.595 7.810 2.370 1.00 81.50 84 ASN A C 1
ATOM 638 O O . ASN A 1 84 ? 3.645 7.387 1.216 1.00 81.50 84 ASN A O 1
ATOM 642 N N . GLU A 1 85 ? 4.675 8.288 2.994 1.00 83.56 85 GLU A N 1
ATOM 643 C CA . GLU A 1 85 ? 6.004 8.356 2.367 1.00 83.56 85 GLU A CA 1
ATOM 644 C C . GLU A 1 85 ? 6.504 6.976 1.928 1.00 83.56 85 GLU A C 1
ATOM 646 O O . GLU A 1 85 ? 6.956 6.795 0.793 1.00 83.56 85 GLU A O 1
ATOM 651 N N . ALA A 1 86 ? 6.357 5.965 2.790 1.00 80.69 86 ALA A N 1
ATOM 652 C CA . ALA A 1 86 ? 6.733 4.597 2.451 1.00 80.69 86 ALA A CA 1
ATOM 653 C C . ALA A 1 86 ? 5.914 4.043 1.267 1.00 80.69 86 ALA A C 1
ATOM 655 O O . ALA A 1 86 ? 6.455 3.335 0.415 1.00 80.69 86 ALA A O 1
ATOM 656 N N . THR A 1 87 ? 4.624 4.377 1.193 1.00 81.81 87 THR A N 1
ATOM 657 C CA . THR A 1 87 ? 3.726 3.964 0.099 1.00 81.81 87 THR A CA 1
ATOM 658 C C . THR A 1 87 ? 4.094 4.640 -1.221 1.00 81.81 87 THR A C 1
ATOM 660 O O . THR A 1 87 ? 4.171 3.976 -2.260 1.00 81.81 87 THR A O 1
ATOM 663 N N . LEU A 1 88 ? 4.398 5.941 -1.182 1.00 81.62 88 LEU A N 1
ATOM 664 C CA . LEU A 1 88 ? 4.874 6.695 -2.342 1.00 81.62 88 LEU A CA 1
ATOM 665 C C . LEU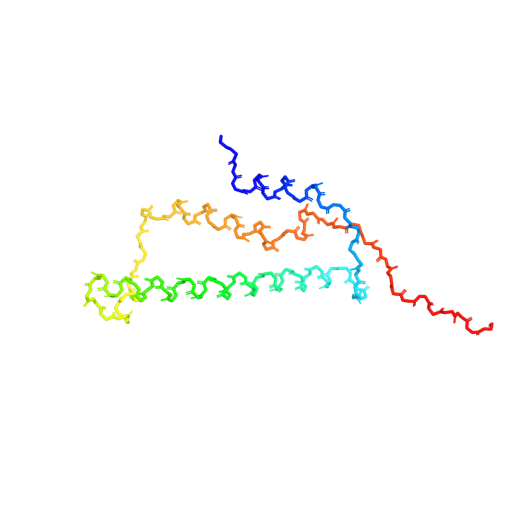 A 1 88 ? 6.179 6.113 -2.885 1.00 81.62 88 LEU A C 1
ATOM 667 O O . LEU A 1 88 ? 6.294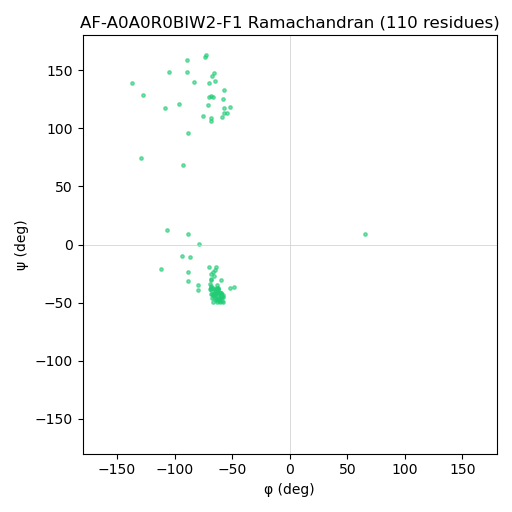 5.906 -4.089 1.00 81.62 88 LEU A O 1
ATOM 671 N N . LEU A 1 89 ? 7.132 5.767 -2.019 1.00 83.69 89 LEU A N 1
ATOM 672 C CA . LEU A 1 89 ? 8.397 5.161 -2.440 1.00 83.69 89 LEU A CA 1
ATOM 673 C C . LEU A 1 89 ? 8.222 3.789 -3.098 1.00 83.69 89 LEU A C 1
ATOM 675 O O . LEU A 1 89 ? 8.879 3.510 -4.099 1.00 83.69 89 LEU A O 1
ATOM 679 N N . ARG A 1 90 ? 7.336 2.927 -2.578 1.00 80.75 90 ARG A N 1
ATOM 680 C CA . ARG A 1 90 ? 7.048 1.624 -3.212 1.00 80.75 90 ARG A CA 1
ATOM 681 C C . ARG A 1 90 ? 6.397 1.795 -4.579 1.00 80.75 90 ARG A C 1
ATOM 683 O O . ARG A 1 90 ? 6.780 1.112 -5.526 1.00 80.75 90 ARG A O 1
ATOM 690 N N . THR A 1 91 ? 5.470 2.741 -4.677 1.00 82.12 91 THR A N 1
ATOM 691 C CA . THR A 1 91 ? 4.734 3.058 -5.902 1.00 82.12 91 THR A CA 1
ATOM 692 C C . THR A 1 91 ? 5.640 3.650 -6.981 1.00 82.12 91 THR A C 1
ATOM 694 O O . THR A 1 91 ? 5.651 3.196 -8.124 1.00 82.12 91 THR A O 1
ATOM 697 N N . LEU A 1 92 ? 6.430 4.658 -6.614 1.00 81.44 92 LEU A N 1
ATOM 698 C CA . LEU A 1 92 ? 7.290 5.415 -7.523 1.00 81.44 92 LEU A CA 1
ATOM 699 C C . LEU A 1 92 ? 8.677 4.784 -7.684 1.00 81.44 92 LEU A C 1
ATOM 701 O O . LEU A 1 92 ? 9.552 5.362 -8.325 1.00 81.44 92 LEU A O 1
ATOM 705 N N . ARG A 1 93 ? 8.882 3.572 -7.154 1.00 78.38 93 ARG A N 1
ATOM 706 C CA . ARG A 1 93 ? 10.142 2.819 -7.214 1.00 78.38 93 ARG A CA 1
ATOM 707 C C . ARG A 1 93 ? 10.747 2.763 -8.617 1.00 78.38 93 ARG A C 1
ATOM 709 O O . ARG A 1 93 ? 11.963 2.822 -8.749 1.00 78.38 93 ARG A O 1
ATOM 716 N N . VAL A 1 94 ? 9.917 2.656 -9.656 1.00 74.19 94 VAL A N 1
ATOM 717 C CA . VAL A 1 94 ? 10.377 2.588 -11.055 1.00 74.19 94 VAL A CA 1
ATOM 718 C C . VAL A 1 94 ? 11.037 3.886 -11.542 1.00 74.19 94 VAL A C 1
ATOM 720 O O . VAL A 1 94 ? 11.842 3.841 -12.467 1.00 74.19 94 VAL A O 1
ATOM 723 N N . LEU A 1 95 ? 10.722 5.021 -10.913 1.00 78.38 95 LEU A N 1
ATOM 724 C CA . LEU A 1 95 ? 11.312 6.326 -11.218 1.00 78.38 95 LEU A CA 1
ATOM 725 C C . LEU A 1 95 ? 12.592 6.582 -10.412 1.00 78.38 95 LEU A C 1
ATOM 727 O O . LEU A 1 95 ? 13.486 7.269 -10.893 1.00 78.38 95 LEU A O 1
ATOM 731 N N . VAL A 1 96 ? 12.681 6.034 -9.195 1.00 75.69 96 VAL A N 1
ATOM 732 C CA . VAL A 1 96 ? 13.838 6.206 -8.296 1.00 75.69 96 VAL A CA 1
ATOM 733 C C . VAL A 1 96 ? 15.004 5.291 -8.682 1.00 75.69 96 VAL A C 1
ATOM 735 O O . VAL A 1 96 ? 16.158 5.687 -8.561 1.00 75.69 96 VAL A O 1
ATOM 738 N N . ASP A 1 97 ? 14.708 4.086 -9.171 1.00 69.38 97 ASP A N 1
ATOM 739 C CA . ASP A 1 97 ? 15.702 3.124 -9.661 1.00 69.38 97 ASP A CA 1
ATOM 740 C C . ASP A 1 97 ? 15.312 2.622 -11.065 1.00 69.38 97 ASP A C 1
ATOM 742 O O . ASP A 1 97 ? 14.791 1.505 -11.225 1.00 69.38 97 ASP A O 1
ATOM 746 N N . PRO A 1 98 ? 15.483 3.466 -12.104 1.00 65.94 98 PRO A N 1
ATOM 747 C CA . PRO A 1 98 ? 15.204 3.071 -13.472 1.00 65.94 98 PRO A CA 1
ATOM 748 C C . PRO A 1 98 ? 16.243 2.035 -13.904 1.00 65.94 98 PRO A C 1
ATOM 750 O O . PRO A 1 98 ? 17.417 2.338 -14.122 1.00 65.94 98 PRO A O 1
ATOM 753 N N . ARG A 1 99 ? 15.814 0.778 -14.037 1.00 65.06 99 ARG A N 1
ATOM 754 C CA . ARG A 1 99 ? 16.702 -0.283 -14.520 1.00 65.06 99 ARG A CA 1
ATOM 755 C C . ARG A 1 99 ? 17.107 0.001 -15.972 1.00 65.06 99 ARG A C 1
ATOM 757 O O . ARG A 1 99 ? 16.247 0.419 -16.750 1.00 65.06 99 ARG A O 1
ATOM 764 N N . PRO A 1 100 ? 18.373 -0.253 -16.359 1.00 58.78 100 PRO A N 1
ATOM 765 C CA . PRO A 1 100 ? 18.812 -0.042 -17.730 1.00 58.78 100 PRO A CA 1
ATOM 766 C C . PRO A 1 100 ? 17.952 -0.874 -18.679 1.00 58.78 100 PRO A C 1
ATOM 768 O O . PRO A 1 100 ? 17.818 -2.089 -18.499 1.00 58.78 100 PRO A O 1
ATOM 771 N N . ALA A 1 101 ? 17.369 -0.197 -19.663 1.00 57.09 101 ALA A N 1
ATOM 772 C CA . ALA A 1 101 ? 16.535 -0.801 -20.681 1.00 57.09 101 ALA A CA 1
ATOM 773 C C . ALA A 1 101 ? 17.412 -1.630 -21.628 1.00 57.09 101 ALA A C 1
ATOM 775 O O . ALA A 1 101 ? 18.312 -1.100 -22.278 1.00 57.09 101 ALA A O 1
ATOM 776 N N . VAL A 1 102 ? 17.148 -2.933 -21.711 1.00 61.72 102 VAL A N 1
ATOM 777 C CA . VAL A 1 102 ? 17.647 -3.766 -22.811 1.00 61.72 102 VAL A CA 1
ATOM 778 C C . VAL A 1 102 ? 16.458 -4.100 -23.682 1.00 61.72 102 VAL A C 1
ATOM 780 O O . VAL A 1 102 ? 15.517 -4.742 -23.215 1.00 61.72 102 VAL A O 1
ATOM 783 N N . ASP A 1 103 ? 16.503 -3.653 -24.933 1.00 59.16 103 ASP A N 1
ATOM 784 C CA . ASP A 1 103 ? 15.536 -4.084 -25.933 1.00 59.16 103 ASP A CA 1
ATOM 785 C C . ASP A 1 103 ? 15.797 -5.562 -26.234 1.00 59.16 103 ASP A C 1
ATOM 787 O O . ASP A 1 103 ? 16.812 -5.911 -26.835 1.00 59.16 103 ASP A O 1
ATOM 791 N N . GLN A 1 104 ? 14.925 -6.440 -25.743 1.00 60.56 104 GLN A N 1
ATOM 792 C CA . GLN A 1 104 ? 14.964 -7.874 -26.044 1.00 60.56 104 GLN A CA 1
ATOM 793 C C . GLN A 1 104 ? 13.847 -8.279 -27.006 1.00 60.56 104 GLN A C 1
ATOM 795 O O . GLN A 1 104 ? 13.594 -9.476 -27.173 1.00 60.56 104 GLN A O 1
ATOM 800 N N . ARG A 1 105 ? 13.162 -7.317 -27.646 1.00 66.38 105 ARG A N 1
ATOM 801 C CA . ARG A 1 105 ? 12.221 -7.660 -28.712 1.00 66.38 105 ARG A CA 1
ATOM 802 C C . ARG A 1 105 ? 12.994 -8.443 -29.775 1.00 66.38 105 ARG A C 1
ATOM 804 O O . ARG A 1 105 ? 14.101 -8.038 -30.138 1.00 66.38 105 ARG A O 1
ATOM 811 N N . PRO A 1 106 ? 12.466 -9.578 -30.262 1.00 62.28 106 PRO A N 1
ATOM 812 C CA . PRO A 1 106 ? 13.167 -10.371 -31.255 1.00 62.28 106 PRO A CA 1
ATOM 813 C C . PRO A 1 106 ? 13.453 -9.489 -32.469 1.00 62.28 106 PRO A C 1
ATOM 815 O O . PRO A 1 106 ? 12.527 -9.002 -33.118 1.00 62.28 106 PRO A O 1
ATOM 818 N N . HIS A 1 107 ? 14.735 -9.271 -32.772 1.00 63.69 107 HIS A N 1
ATOM 819 C CA . HIS A 1 107 ? 15.122 -8.650 -34.029 1.00 63.69 107 HIS A CA 1
ATOM 820 C C . HIS A 1 107 ? 14.567 -9.544 -35.138 1.00 63.69 107 HIS A C 1
ATOM 822 O O . HIS A 1 107 ? 15.022 -10.681 -35.303 1.00 63.69 107 HIS A O 1
ATOM 828 N N . MET A 1 108 ? 13.551 -9.071 -35.865 1.00 60.56 108 MET A N 1
ATOM 829 C CA . MET A 1 108 ? 13.117 -9.741 -37.084 1.00 60.56 108 MET A CA 1
ATOM 830 C C . MET A 1 108 ? 14.358 -9.861 -37.965 1.00 60.56 108 MET A C 1
ATOM 832 O O . MET A 1 108 ? 14.916 -8.852 -38.395 1.00 60.56 108 MET A O 1
ATOM 836 N N . ARG A 1 109 ? 14.830 -11.092 -38.197 1.00 57.69 109 ARG A N 1
ATOM 837 C CA . ARG A 1 109 ? 15.826 -11.337 -39.239 1.00 57.69 109 ARG A CA 1
ATOM 838 C C . ARG A 1 109 ? 15.202 -10.824 -40.529 1.00 57.69 109 ARG A C 1
ATOM 840 O O . ARG A 1 109 ? 14.181 -11.365 -40.951 1.00 57.69 109 ARG A O 1
ATOM 847 N N . ALA A 1 110 ? 15.773 -9.766 -41.101 1.00 53.75 110 ALA A N 1
ATOM 848 C CA . ALA A 1 110 ? 15.412 -9.331 -42.438 1.00 53.75 110 ALA A CA 1
ATOM 849 C C . ALA A 1 110 ? 15.534 -10.556 -43.353 1.00 53.75 110 ALA A C 1
ATOM 851 O O . ALA A 1 110 ? 16.587 -11.194 -43.416 1.00 53.75 110 ALA A O 1
ATOM 852 N N . ALA A 1 111 ? 14.418 -10.959 -43.950 1.00 57.00 111 ALA A N 1
ATOM 853 C CA . ALA A 1 111 ? 14.421 -12.003 -44.950 1.00 57.00 111 ALA A CA 1
ATOM 854 C C . ALA A 1 111 ? 14.975 -11.395 -46.243 1.00 57.00 111 ALA A C 1
ATOM 856 O O . ALA A 1 111 ? 14.284 -10.586 -46.853 1.00 57.00 111 ALA A O 1
ATOM 857 N N . GLY A 1 112 ? 16.185 -11.814 -46.630 1.00 45.72 112 GLY A N 1
ATOM 858 C CA . GLY A 1 112 ? 16.765 -11.587 -47.961 1.00 45.72 112 GLY A CA 1
ATOM 859 C C . GLY A 1 112 ? 17.495 -10.269 -48.128 1.00 45.72 112 GLY A C 1
ATOM 860 O O . GLY A 1 112 ? 16.809 -9.251 -48.344 1.00 45.72 112 GLY A O 1
#

Sequence (112 aa):
MTSAADAVLALLNTARGQRPYSMENQETEQCFAVTLALAVELIATNDRVDRLERQLAELSGKPLHEVRRSGSDAVAEQERLAANEATLLRTLRVLVDPRPAVDQRPHMRAAG

Foldseek 3Di:
DQAPLNVVVVVLVVPDDADEDDDPDPVVSLVVQLVVLVVVVVVVVVVVVVVVLVVCCVVVVHDSVVSVPDDDDPVCVVVVVSVVVVSCCSSNVCVVDVGDYDHPDPDPPPDD